Protein AF-A0A442Q8K0-F1 (afdb_monomer_lite)

Structure (mmCIF, N/CA/C/O backbone):
data_AF-A0A442Q8K0-F1
#
_entry.id   AF-A0A442Q8K0-F1
#
loop_
_atom_site.group_PDB
_atom_site.id
_atom_site.type_symbol
_atom_site.label_atom_id
_atom_site.label_alt_id
_atom_site.label_comp_id
_atom_site.label_asym_id
_atom_site.label_entity_id
_atom_site.label_seq_id
_atom_site.pdbx_PDB_ins_code
_atom_site.Cartn_x
_atom_site.Cartn_y
_atom_site.Cartn_z
_atom_site.occupancy
_atom_site.B_iso_or_equiv
_atom_site.auth_seq_id
_atom_site.auth_comp_id
_atom_site.auth_asym_id
_atom_site.auth_atom_id
_atom_site.pdbx_PDB_model_num
ATOM 1 N N . MET A 1 1 ? 2.954 -36.902 -46.627 1.00 41.47 1 MET A N 1
ATOM 2 C CA . MET A 1 1 ? 3.801 -36.120 -45.704 1.00 41.47 1 MET A CA 1
ATOM 3 C C . MET A 1 1 ? 2.918 -35.091 -44.998 1.00 41.47 1 MET A C 1
ATOM 5 O O . MET A 1 1 ? 2.461 -34.190 -45.689 1.00 41.47 1 MET A O 1
ATOM 9 N N . PRO A 1 2 ? 2.615 -35.205 -43.695 1.00 51.12 2 PRO A N 1
ATOM 10 C CA . PRO A 1 2 ? 2.202 -34.049 -42.900 1.00 51.12 2 PRO A CA 1
ATOM 11 C C . PRO A 1 2 ? 3.250 -33.780 -41.809 1.00 51.12 2 PRO A C 1
ATOM 13 O O . PRO A 1 2 ? 3.608 -34.688 -41.066 1.00 51.12 2 PRO A O 1
ATOM 16 N N . ALA A 1 3 ? 3.769 -32.556 -41.735 1.00 46.59 3 ALA A N 1
ATOM 17 C CA . ALA A 1 3 ? 4.676 -32.138 -40.670 1.00 46.59 3 ALA A CA 1
ATOM 18 C C . ALA A 1 3 ? 4.057 -30.954 -39.918 1.00 46.59 3 ALA A C 1
ATOM 20 O O . ALA A 1 3 ? 4.017 -29.833 -40.417 1.00 46.59 3 ALA A O 1
ATOM 21 N N . ASP A 1 4 ? 3.513 -31.293 -38.751 1.00 45.47 4 ASP A N 1
ATOM 22 C CA . ASP A 1 4 ? 3.428 -30.535 -37.504 1.00 45.47 4 ASP A CA 1
ATOM 23 C C . ASP A 1 4 ? 3.358 -29.000 -37.536 1.00 45.47 4 ASP A C 1
ATOM 25 O O . ASP A 1 4 ? 4.356 -28.279 -37.586 1.00 45.47 4 ASP A O 1
ATOM 29 N N . ALA A 1 5 ? 2.145 -28.507 -37.281 1.00 53.06 5 ALA A N 1
ATOM 30 C CA . ALA A 1 5 ? 1.916 -27.213 -36.662 1.00 53.06 5 ALA A CA 1
ATOM 31 C C . ALA A 1 5 ? 2.320 -27.272 -35.174 1.00 53.06 5 ALA A C 1
ATOM 33 O O . ALA A 1 5 ? 1.552 -27.703 -34.314 1.00 53.06 5 ALA A O 1
ATOM 34 N N . LYS A 1 6 ? 3.529 -26.805 -34.845 1.00 48.69 6 LYS A N 1
ATOM 35 C CA . LYS A 1 6 ? 3.936 -26.552 -33.455 1.00 48.69 6 LYS A CA 1
ATOM 36 C C . LYS A 1 6 ? 3.167 -25.346 -32.911 1.00 48.69 6 LYS A C 1
ATOM 38 O O . LYS A 1 6 ? 3.539 -24.195 -33.141 1.00 48.69 6 LYS A O 1
ATOM 43 N N . ALA A 1 7 ? 2.111 -25.623 -32.150 1.00 48.19 7 ALA A N 1
ATOM 44 C CA . ALA A 1 7 ? 1.493 -24.664 -31.246 1.00 48.19 7 ALA A CA 1
ATOM 45 C C . ALA A 1 7 ? 2.575 -24.099 -30.311 1.00 48.19 7 ALA A C 1
ATOM 47 O O . ALA A 1 7 ? 3.150 -24.815 -29.487 1.00 48.19 7 ALA A O 1
ATOM 48 N N . ARG A 1 8 ? 2.900 -22.813 -30.471 1.00 45.25 8 ARG A N 1
ATOM 49 C CA . ARG A 1 8 ? 3.719 -22.082 -29.502 1.00 45.25 8 ARG A CA 1
ATOM 50 C C . ARG A 1 8 ? 2.862 -21.890 -28.259 1.00 45.25 8 ARG A C 1
ATOM 52 O O . ARG A 1 8 ? 2.049 -20.974 -28.201 1.00 45.25 8 ARG A O 1
ATOM 59 N N . THR A 1 9 ? 3.035 -22.767 -27.278 1.00 51.19 9 THR A N 1
ATOM 60 C CA . THR A 1 9 ? 2.568 -22.527 -25.915 1.00 51.19 9 THR A CA 1
ATOM 61 C C . THR A 1 9 ? 3.228 -21.242 -25.424 1.00 51.19 9 THR A C 1
ATOM 63 O O . THR A 1 9 ? 4.434 -21.209 -25.177 1.00 51.19 9 THR A O 1
ATOM 66 N N . VAL A 1 10 ? 2.444 -20.167 -25.333 1.00 52.19 10 VAL A N 1
ATOM 67 C CA . VAL A 1 10 ? 2.799 -18.979 -24.557 1.00 52.19 10 VAL A CA 1
ATOM 68 C C . VAL A 1 10 ? 2.927 -19.444 -23.113 1.00 52.19 10 VAL A C 1
ATOM 70 O O . VAL A 1 10 ? 1.941 -19.779 -22.462 1.00 52.19 10 VAL A O 1
ATOM 73 N N . VAL A 1 11 ? 4.165 -19.535 -22.640 1.00 54.88 11 VAL A N 1
ATOM 74 C CA . VAL A 1 11 ? 4.445 -19.687 -21.216 1.00 54.88 11 VAL A CA 1
ATOM 75 C C . VAL A 1 11 ? 4.074 -18.346 -20.575 1.00 54.88 11 VAL A C 1
ATOM 77 O O . VAL A 1 11 ? 4.614 -17.322 -21.005 1.00 54.88 11 VAL A O 1
ATOM 80 N N . PRO A 1 12 ? 3.143 -18.294 -19.607 1.00 52.16 12 PRO A N 1
ATOM 81 C CA . PRO A 1 12 ? 2.899 -17.065 -18.868 1.00 52.16 12 PRO A CA 1
ATOM 82 C C . PRO A 1 12 ? 4.194 -16.692 -18.140 1.00 52.16 12 PRO A C 1
ATOM 84 O O . PRO A 1 12 ? 4.780 -17.513 -17.436 1.00 52.16 12 PRO A O 1
ATOM 87 N N . GLY A 1 13 ? 4.682 -15.473 -18.374 1.00 50.78 13 GLY A N 1
ATOM 88 C CA . GLY A 1 13 ? 5.908 -14.985 -17.748 1.00 50.78 13 GLY A CA 1
ATOM 89 C C . GLY A 1 13 ? 5.827 -15.037 -16.213 1.00 50.78 13 GLY A C 1
ATOM 90 O O . GLY A 1 13 ? 4.727 -14.984 -15.656 1.00 50.78 13 GLY A O 1
ATOM 91 N N . PRO A 1 14 ? 6.975 -15.093 -15.513 1.00 56.47 14 PRO A N 1
ATOM 92 C CA . PRO A 1 14 ? 7.062 -15.259 -14.052 1.00 56.47 14 PRO A CA 1
ATOM 93 C C . PRO A 1 14 ? 6.332 -14.171 -13.239 1.00 56.47 14 PRO A C 1
ATOM 95 O O . PRO A 1 14 ? 6.081 -14.334 -12.050 1.00 56.47 14 PRO A O 1
ATOM 98 N N . TYR A 1 15 ? 5.933 -13.080 -13.888 1.00 51.12 15 TYR A N 1
ATOM 99 C CA . TYR A 1 15 ? 5.182 -11.959 -13.320 1.00 51.12 15 TYR A CA 1
ATOM 100 C C . TYR A 1 15 ? 3.701 -12.285 -13.052 1.00 51.12 15 TYR A C 1
ATOM 102 O O . TYR A 1 15 ? 3.062 -11.606 -12.251 1.00 51.12 15 TYR A O 1
ATOM 110 N N . ALA A 1 16 ? 3.143 -13.315 -13.705 1.00 50.53 16 ALA A N 1
ATOM 111 C CA . ALA A 1 16 ? 1.730 -13.673 -13.556 1.00 50.53 16 ALA A CA 1
ATOM 112 C C . ALA A 1 16 ? 1.397 -14.192 -12.144 1.00 50.53 16 ALA A C 1
ATOM 114 O O . ALA A 1 16 ? 0.311 -13.922 -11.637 1.00 50.53 16 ALA A O 1
ATOM 115 N N . GLY A 1 17 ? 2.339 -14.878 -11.484 1.00 51.81 17 GLY A N 1
ATOM 116 C CA . GLY A 1 17 ? 2.167 -15.349 -10.103 1.00 51.81 17 GLY A CA 1
ATOM 117 C C . GLY A 1 17 ? 2.223 -14.220 -9.067 1.00 51.81 17 GLY A C 1
ATOM 118 O O . GLY A 1 17 ? 1.422 -14.203 -8.139 1.00 51.81 17 GLY A O 1
ATOM 119 N N . VAL A 1 18 ? 3.108 -13.237 -9.266 1.00 53.19 18 VAL A N 1
ATOM 120 C CA . VAL A 1 18 ? 3.276 -12.085 -8.358 1.00 53.19 18 VAL A CA 1
ATOM 121 C C . VAL A 1 18 ? 2.074 -11.139 -8.430 1.00 53.19 18 VAL A C 1
ATOM 123 O O . VAL A 1 18 ? 1.565 -10.688 -7.406 1.00 53.19 18 VAL A O 1
ATOM 126 N N . ALA A 1 19 ? 1.561 -10.882 -9.638 1.00 54.06 19 ALA A N 1
ATOM 127 C CA . ALA A 1 19 ? 0.392 -10.024 -9.824 1.00 54.06 19 ALA A CA 1
ATOM 128 C C . ALA A 1 19 ? -0.877 -10.598 -9.161 1.00 54.06 19 ALA A C 1
ATOM 130 O O . ALA A 1 19 ? -1.680 -9.846 -8.606 1.00 54.06 19 ALA A O 1
ATOM 131 N N . MET A 1 20 ? -1.058 -11.923 -9.191 1.00 54.97 20 MET A N 1
ATOM 132 C CA . MET A 1 20 ? -2.239 -12.582 -8.623 1.00 54.97 20 MET A CA 1
ATOM 133 C C . MET A 1 20 ? -2.206 -12.625 -7.083 1.00 54.97 20 MET A C 1
ATOM 135 O O . MET A 1 20 ? -3.247 -12.446 -6.452 1.00 54.97 20 MET A O 1
ATOM 139 N N . ASP A 1 21 ? -1.020 -12.771 -6.478 1.00 61.84 21 ASP A N 1
ATOM 140 C CA . ASP A 1 21 ? -0.818 -12.707 -5.020 1.00 61.84 21 ASP A CA 1
ATOM 141 C C . ASP A 1 21 ? -1.005 -11.283 -4.457 1.00 61.84 21 ASP A C 1
ATOM 143 O O . ASP A 1 21 ? -1.679 -11.084 -3.441 1.00 61.84 21 ASP A O 1
ATOM 147 N N . MET A 1 22 ? -0.535 -10.259 -5.178 1.00 60.75 22 MET A N 1
ATOM 148 C CA . MET A 1 22 ? -0.802 -8.859 -4.824 1.00 60.75 22 MET A CA 1
ATOM 149 C C . MET A 1 22 ? -2.285 -8.507 -4.874 1.00 60.75 22 MET A C 1
ATOM 151 O O . MET A 1 22 ? -2.802 -7.908 -3.932 1.00 60.75 22 MET A O 1
ATOM 155 N N . MET A 1 23 ? -2.991 -8.903 -5.939 1.00 57.97 23 MET A N 1
ATOM 156 C CA . MET A 1 23 ? -4.432 -8.660 -6.069 1.00 57.97 23 MET A CA 1
ATOM 157 C C . MET A 1 23 ? -5.226 -9.334 -4.933 1.00 57.97 23 MET A C 1
ATOM 159 O O . MET A 1 23 ? -6.201 -8.771 -4.439 1.00 57.97 23 MET A O 1
ATOM 163 N N . ASN A 1 24 ? -4.775 -10.507 -4.472 1.00 62.81 24 ASN A N 1
ATOM 164 C CA . ASN A 1 24 ? -5.352 -11.221 -3.331 1.00 62.81 24 ASN A CA 1
ATOM 165 C C . ASN A 1 24 ? -5.028 -10.552 -1.978 1.00 62.81 24 ASN A C 1
ATOM 167 O O . ASN A 1 24 ? -5.846 -10.573 -1.060 1.00 62.81 24 ASN A O 1
ATOM 171 N N . SER A 1 25 ? -3.869 -9.899 -1.865 1.00 61.31 25 SER A N 1
ATOM 172 C CA . SER A 1 25 ? -3.451 -9.164 -0.663 1.00 61.31 25 SER A CA 1
ATOM 173 C C . SER A 1 25 ? -4.324 -7.929 -0.398 1.00 61.31 25 SER A C 1
ATOM 175 O O . SER A 1 25 ? -4.681 -7.662 0.750 1.00 61.31 25 SER A O 1
ATOM 177 N N . PHE A 1 26 ? -4.780 -7.234 -1.449 1.00 60.62 26 PHE A N 1
ATOM 178 C CA . PHE A 1 26 ? -5.788 -6.168 -1.319 1.00 60.62 26 PHE A CA 1
ATOM 179 C C . PHE A 1 26 ? -7.154 -6.685 -0.833 1.00 60.62 26 PHE A C 1
ATOM 181 O O . PHE A 1 26 ? -7.901 -5.940 -0.202 1.00 60.62 26 PHE A O 1
ATOM 188 N N . GLY A 1 27 ? -7.473 -7.964 -1.063 1.00 57.94 27 GLY A N 1
ATOM 189 C CA . GLY A 1 27 ? -8.682 -8.620 -0.548 1.00 57.94 27 GLY A CA 1
ATOM 190 C C . GLY A 1 27 ? -8.656 -8.906 0.960 1.00 57.94 27 GLY A C 1
ATOM 191 O O . GLY A 1 27 ? -9.644 -9.393 1.505 1.00 57.94 27 GLY A O 1
ATOM 192 N N . LYS A 1 28 ? -7.540 -8.609 1.640 1.00 62.72 28 LYS A N 1
ATOM 193 C CA . LYS A 1 28 ? -7.283 -8.932 3.050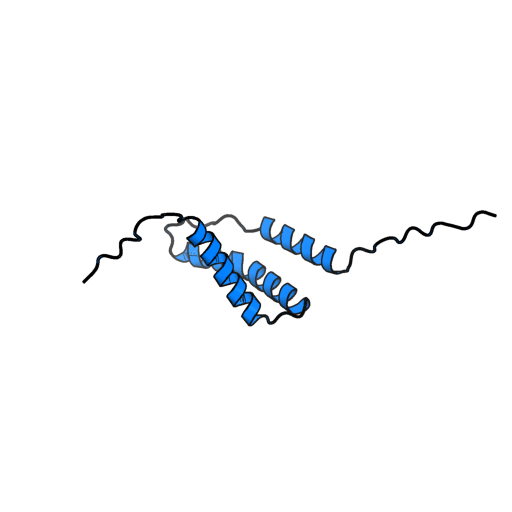 1.00 62.72 28 LYS A CA 1
ATOM 194 C C . LYS A 1 28 ? -7.042 -7.704 3.933 1.00 62.72 28 LYS A C 1
ATOM 196 O O . LYS A 1 28 ? -6.510 -7.845 5.032 1.00 62.72 28 LYS A O 1
ATOM 201 N N . ILE A 1 29 ? -7.420 -6.506 3.478 1.00 66.75 29 ILE A N 1
ATOM 202 C CA . ILE A 1 29 ? -7.398 -5.316 4.339 1.00 66.75 29 ILE A CA 1
ATOM 203 C C . ILE A 1 29 ? -8.402 -5.555 5.470 1.00 66.75 29 ILE A C 1
ATOM 205 O O . ILE A 1 29 ? -9.603 -5.679 5.225 1.00 66.75 29 ILE A O 1
ATOM 209 N N . ALA A 1 30 ? -7.897 -5.675 6.699 1.00 68.00 30 ALA A N 1
ATOM 210 C CA . ALA A 1 30 ? -8.732 -5.893 7.871 1.00 68.00 30 ALA A CA 1
ATOM 211 C C . ALA A 1 30 ? -9.746 -4.750 8.014 1.00 68.00 30 ALA A C 1
ATOM 213 O O . ALA A 1 30 ? -9.419 -3.580 7.796 1.00 68.00 30 ALA A O 1
ATOM 214 N N . ALA A 1 31 ? -10.986 -5.097 8.366 1.00 71.56 31 ALA A N 1
ATOM 215 C CA . ALA A 1 31 ? -11.996 -4.096 8.671 1.00 71.56 31 ALA A CA 1
ATOM 216 C C . ALA A 1 31 ? -11.507 -3.225 9.841 1.00 71.56 31 ALA A C 1
ATOM 218 O O . ALA A 1 31 ? -10.885 -3.755 10.764 1.00 71.56 31 ALA A O 1
ATOM 219 N N . PRO A 1 32 ? -11.773 -1.908 9.819 1.00 75.06 32 PRO A N 1
ATOM 220 C CA . PRO A 1 32 ? -11.330 -1.026 10.884 1.00 75.06 32 PRO A CA 1
ATOM 221 C C . PRO A 1 32 ? -11.938 -1.467 12.215 1.00 75.06 32 PRO A C 1
ATOM 223 O O . PRO A 1 32 ? -13.158 -1.548 12.358 1.00 75.06 32 PRO A O 1
ATOM 226 N N . THR A 1 33 ? -11.073 -1.739 13.186 1.00 77.62 33 THR A N 1
ATOM 227 C CA . THR A 1 33 ? -11.458 -2.098 14.555 1.00 77.62 33 THR A CA 1
ATOM 228 C C . THR A 1 33 ? -11.894 -0.874 15.357 1.00 77.62 33 THR A C 1
ATOM 230 O O . THR A 1 33 ? -12.696 -0.987 16.283 1.00 77.62 33 THR A O 1
ATOM 233 N N . LEU A 1 34 ? -11.379 0.303 14.990 1.00 77.50 34 LEU A N 1
ATOM 234 C CA . LEU A 1 34 ? -11.650 1.567 15.664 1.00 77.50 34 LEU A CA 1
ATOM 235 C C . LEU A 1 34 ? -12.731 2.391 14.958 1.00 77.50 34 LEU A C 1
ATOM 237 O O . LEU A 1 34 ? -12.822 2.388 13.725 1.00 77.50 34 LEU A O 1
ATOM 241 N N . PRO A 1 35 ? -13.533 3.154 15.721 1.00 76.62 35 PRO A N 1
ATOM 242 C CA . PRO A 1 35 ? -14.478 4.086 15.139 1.00 76.62 35 PRO A CA 1
ATOM 243 C C . PRO A 1 35 ? -13.737 5.219 14.425 1.00 76.62 35 PRO A C 1
ATOM 245 O O . PRO A 1 35 ? -12.671 5.661 14.840 1.00 76.62 35 PRO A O 1
ATOM 248 N N . ARG A 1 36 ? -14.346 5.746 13.363 1.00 76.81 36 ARG A N 1
ATOM 249 C CA . ARG A 1 36 ? -13.764 6.801 12.513 1.00 76.81 36 ARG A CA 1
ATOM 250 C C . ARG A 1 36 ? -13.498 8.125 13.246 1.00 76.81 36 ARG A C 1
ATOM 252 O O . ARG A 1 36 ? -12.797 8.983 12.725 1.00 76.81 36 ARG A O 1
ATOM 259 N N . THR A 1 37 ? -14.104 8.304 14.418 1.00 79.38 37 THR A N 1
ATOM 260 C CA . THR A 1 37 ? -13.907 9.450 15.315 1.00 79.38 37 THR A CA 1
ATOM 261 C C . THR A 1 37 ? -12.680 9.299 16.210 1.00 79.38 37 THR A C 1
ATOM 263 O O . THR A 1 37 ? -12.311 10.258 16.882 1.00 79.38 37 THR A O 1
ATOM 266 N N . ASP A 1 38 ? -12.078 8.108 16.262 1.00 80.75 38 ASP A N 1
ATOM 267 C CA . ASP A 1 38 ? -10.892 7.852 17.067 1.00 80.75 38 ASP A CA 1
ATOM 268 C C . ASP A 1 38 ? -9.642 8.373 16.364 1.00 80.75 38 ASP A C 1
ATOM 270 O O . ASP A 1 38 ? -9.438 8.158 15.169 1.00 80.75 38 ASP A O 1
ATOM 274 N N . PHE A 1 39 ? -8.766 9.027 17.118 1.00 75.75 39 PHE A N 1
ATOM 275 C CA . PHE A 1 39 ? -7.505 9.530 16.583 1.00 75.75 39 PHE A CA 1
ATOM 276 C C . PHE A 1 39 ? -6.577 8.394 16.113 1.00 75.75 39 PHE A C 1
ATOM 278 O O . PHE A 1 39 ? -5.812 8.563 15.166 1.00 75.75 39 PHE A O 1
ATOM 285 N N . ASN A 1 40 ? -6.682 7.204 16.710 1.00 81.00 40 ASN A N 1
ATOM 286 C CA . ASN A 1 40 ? -5.898 6.038 16.311 1.00 81.00 40 ASN A CA 1
ATOM 287 C C . ASN A 1 40 ? -6.455 5.342 15.062 1.00 81.00 40 ASN A C 1
ATOM 289 O O . ASN A 1 40 ? -5.774 4.476 14.515 1.00 81.00 40 ASN A O 1
ATOM 293 N N . TYR A 1 41 ? -7.635 5.730 14.560 1.00 81.12 41 TYR A N 1
ATOM 294 C CA . TYR A 1 41 ? -8.180 5.210 13.299 1.00 81.12 41 TYR A CA 1
ATOM 295 C C . TYR A 1 41 ? -7.209 5.434 12.132 1.00 81.12 41 TYR A C 1
ATOM 297 O O . TYR A 1 41 ? -7.016 4.556 11.291 1.00 81.12 41 TYR A O 1
ATOM 305 N N . GLU A 1 42 ? -6.557 6.600 12.092 1.00 81.25 42 GLU A N 1
ATOM 306 C CA . GLU A 1 42 ? -5.552 6.898 11.072 1.00 81.25 42 GLU A CA 1
ATOM 307 C C . GLU A 1 42 ? -4.326 5.980 11.209 1.00 81.25 42 GLU A C 1
ATOM 309 O O . GLU A 1 42 ? -3.803 5.486 10.210 1.00 81.25 42 GLU A O 1
ATOM 314 N N . THR A 1 43 ? -3.891 5.709 12.439 1.00 84.31 43 THR A N 1
ATOM 315 C CA . THR A 1 43 ? -2.754 4.828 12.739 1.00 84.31 43 THR A CA 1
ATOM 316 C C . THR A 1 43 ? -3.048 3.366 12.392 1.00 84.31 43 THR A C 1
ATOM 318 O O . THR A 1 43 ? -2.207 2.708 11.778 1.00 84.31 43 THR A O 1
ATOM 321 N N . GLU A 1 44 ? -4.244 2.869 12.712 1.00 82.56 44 GLU A N 1
ATOM 322 C CA . GLU A 1 44 ? -4.728 1.541 12.303 1.00 82.56 44 GLU A CA 1
ATOM 323 C C . GLU A 1 44 ? -4.747 1.422 10.777 1.00 82.56 44 GLU A C 1
ATOM 325 O O . GLU A 1 44 ? -4.201 0.476 10.210 1.00 82.56 44 GLU A O 1
ATOM 330 N N . CYS A 1 45 ? -5.302 2.429 10.095 1.00 82.94 45 CYS A N 1
ATOM 331 C CA . CYS A 1 45 ? -5.353 2.472 8.636 1.00 82.94 45 CYS A CA 1
ATOM 332 C C . CYS A 1 45 ? -3.945 2.438 8.019 1.00 82.94 45 CYS A C 1
ATOM 334 O O . CYS A 1 45 ? -3.683 1.650 7.110 1.00 82.94 45 CYS A O 1
ATOM 336 N N . LYS A 1 46 ? -3.007 3.236 8.550 1.00 85.44 46 LYS A N 1
ATOM 337 C CA . LYS A 1 46 ? -1.601 3.224 8.117 1.00 85.44 46 LYS A CA 1
ATOM 338 C C . LYS A 1 46 ? -0.955 1.860 8.330 1.00 85.44 46 LYS A C 1
ATOM 340 O O . LYS A 1 46 ? -0.275 1.380 7.432 1.00 85.44 46 LYS A O 1
ATOM 345 N N . THR A 1 47 ? -1.182 1.230 9.480 1.00 86.69 47 THR A N 1
ATOM 346 C CA . THR A 1 47 ? -0.605 -0.082 9.815 1.00 86.69 47 THR A CA 1
ATOM 347 C C . THR A 1 47 ? -1.126 -1.178 8.891 1.00 86.69 47 THR A C 1
ATOM 349 O O . THR A 1 47 ? -0.344 -1.988 8.400 1.00 86.69 47 THR A O 1
ATOM 352 N N . ALA A 1 48 ? -2.427 -1.171 8.593 1.00 85.25 48 ALA A N 1
ATOM 353 C CA . ALA A 1 48 ? -3.033 -2.118 7.663 1.00 85.25 48 ALA A CA 1
ATOM 354 C C . ALA A 1 48 ? -2.562 -1.904 6.212 1.00 85.25 48 ALA A C 1
ATOM 356 O O . ALA A 1 48 ? -2.389 -2.867 5.467 1.00 85.25 48 ALA A O 1
ATOM 357 N N . LEU A 1 49 ? -2.339 -0.648 5.806 1.00 84.38 49 LEU A N 1
ATOM 358 C CA . LEU A 1 49 ? -1.970 -0.292 4.434 1.00 84.38 49 LEU A CA 1
ATOM 359 C C . LEU A 1 49 ? -0.458 -0.374 4.161 1.00 84.38 49 LEU A C 1
ATOM 361 O O . LEU A 1 49 ? -0.060 -0.625 3.023 1.00 84.38 49 LEU A O 1
ATOM 365 N N . ALA A 1 50 ? 0.386 -0.196 5.181 1.00 86.81 50 ALA A N 1
ATOM 366 C CA . ALA A 1 50 ? 1.844 -0.214 5.068 1.00 86.81 50 ALA A CA 1
ATOM 367 C C . ALA A 1 50 ? 2.410 -1.445 4.329 1.00 86.81 50 ALA A C 1
ATOM 369 O O . ALA A 1 50 ? 3.139 -1.237 3.358 1.00 86.81 50 ALA A O 1
ATOM 370 N N . PRO A 1 51 ? 2.074 -2.703 4.691 1.00 84.12 51 PRO A N 1
ATOM 371 C CA . PRO A 1 51 ? 2.634 -3.871 4.005 1.00 84.12 51 PRO A CA 1
ATOM 372 C C . PRO A 1 51 ? 2.182 -3.981 2.541 1.00 84.12 51 PRO A C 1
ATOM 374 O O . PRO A 1 51 ? 2.929 -4.475 1.702 1.00 84.12 51 PRO A O 1
ATOM 377 N N . LEU A 1 52 ? 0.984 -3.488 2.210 1.00 85.62 52 LEU A N 1
ATOM 378 C CA . LEU A 1 52 ? 0.467 -3.502 0.839 1.00 85.62 52 LEU A CA 1
ATOM 379 C C . LEU A 1 52 ? 1.185 -2.484 -0.046 1.00 85.62 52 LEU A C 1
ATOM 381 O O . LEU A 1 52 ? 1.527 -2.783 -1.189 1.00 85.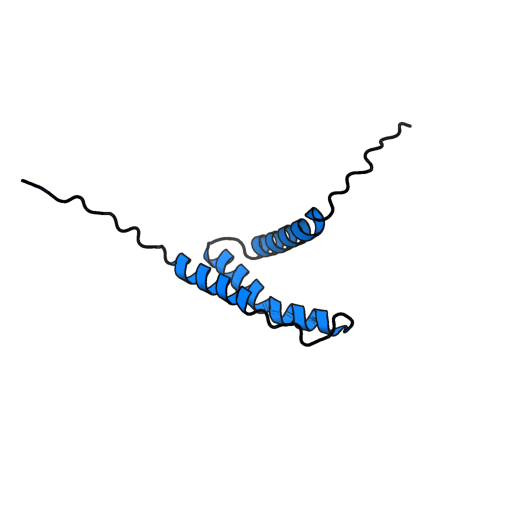62 52 LEU A O 1
ATOM 385 N N . VAL A 1 53 ? 1.415 -1.280 0.485 1.00 88.25 53 VAL A N 1
ATOM 386 C CA . VAL A 1 53 ? 2.151 -0.229 -0.225 1.00 88.25 53 VAL A CA 1
ATOM 387 C C . VAL A 1 53 ? 3.610 -0.629 -0.400 1.00 88.25 53 VAL A C 1
ATOM 389 O O . VAL A 1 53 ? 4.144 -0.445 -1.490 1.00 88.25 53 VAL A O 1
ATOM 392 N N . ASP A 1 54 ? 4.244 -1.206 0.624 1.00 88.62 54 ASP A N 1
ATOM 393 C CA . ASP A 1 54 ? 5.639 -1.639 0.519 1.00 88.62 54 ASP A CA 1
ATOM 394 C C . ASP A 1 54 ? 5.808 -2.766 -0.503 1.00 88.62 54 ASP A C 1
ATOM 396 O O . ASP A 1 54 ? 6.653 -2.657 -1.389 1.00 88.62 54 ASP A O 1
ATOM 400 N N . GLY A 1 55 ? 4.920 -3.769 -0.469 1.00 86.81 55 GLY A N 1
ATOM 401 C CA . GLY A 1 55 ? 4.886 -4.821 -1.479 1.00 86.81 55 GLY A CA 1
ATOM 402 C C . GLY A 1 55 ? 4.741 -4.244 -2.884 1.00 86.81 55 GLY A C 1
ATOM 403 O O . GLY A 1 55 ? 5.538 -4.560 -3.762 1.00 86.81 55 GLY A O 1
ATOM 404 N N . LEU A 1 56 ? 3.767 -3.352 -3.105 1.00 86.88 56 LEU A N 1
ATOM 405 C CA . LEU A 1 56 ? 3.556 -2.721 -4.411 1.00 86.88 56 LEU A CA 1
ATOM 406 C C . LEU A 1 56 ? 4.804 -1.976 -4.903 1.00 86.88 56 LEU A C 1
ATOM 408 O O . LEU A 1 56 ? 5.164 -2.099 -6.072 1.00 86.88 56 LEU A O 1
ATOM 412 N N . LEU A 1 57 ? 5.472 -1.220 -4.031 1.00 89.56 57 LEU A N 1
ATOM 413 C CA . LEU A 1 57 ? 6.705 -0.518 -4.384 1.00 89.56 57 LEU A CA 1
ATOM 414 C C . LEU A 1 57 ? 7.842 -1.486 -4.727 1.00 89.56 57 LEU A C 1
ATOM 416 O O . LEU A 1 57 ? 8.565 -1.228 -5.687 1.00 89.56 57 LEU A O 1
ATOM 420 N N . ASP A 1 58 ? 7.961 -2.598 -4.003 1.00 87.62 58 ASP A N 1
ATOM 421 C CA . ASP A 1 58 ? 8.946 -3.651 -4.263 1.00 87.62 58 ASP A CA 1
ATOM 422 C C . ASP A 1 58 ? 8.722 -4.349 -5.616 1.00 87.62 58 ASP A C 1
ATOM 424 O O . ASP A 1 58 ? 9.670 -4.556 -6.374 1.00 87.62 58 ASP A O 1
ATOM 428 N N . ALA A 1 59 ? 7.472 -4.625 -6.006 1.00 85.00 59 ALA A N 1
ATOM 429 C CA . ALA A 1 59 ? 7.195 -5.192 -7.330 1.00 85.00 59 ALA A CA 1
ATOM 430 C C . ALA A 1 59 ? 7.481 -4.203 -8.465 1.00 85.00 59 ALA A C 1
ATOM 432 O O . ALA A 1 59 ? 7.947 -4.596 -9.536 1.00 85.00 59 ALA A O 1
ATOM 433 N N . VAL A 1 60 ? 7.206 -2.916 -8.242 1.00 88.94 60 VAL A N 1
ATOM 434 C CA . VAL A 1 60 ? 7.508 -1.862 -9.216 1.00 88.94 60 VAL A CA 1
ATOM 435 C C . VAL A 1 60 ? 9.028 -1.707 -9.364 1.00 88.94 60 VAL A C 1
ATOM 437 O O . VAL A 1 60 ? 9.526 -1.629 -10.487 1.00 88.94 60 VAL A O 1
ATOM 440 N N . GLU A 1 61 ? 9.772 -1.772 -8.258 1.00 89.56 61 GLU A N 1
ATOM 441 C CA . GLU A 1 61 ? 11.238 -1.808 -8.246 1.00 89.56 61 GLU A CA 1
ATOM 442 C C . GLU A 1 61 ? 11.797 -3.062 -8.938 1.00 89.56 61 GLU A C 1
ATOM 444 O O . GLU A 1 61 ? 12.670 -2.953 -9.798 1.00 89.56 61 GLU A O 1
ATOM 449 N N . SER A 1 62 ? 11.225 -4.239 -8.673 1.00 85.31 62 SER A N 1
ATOM 450 C CA . SER A 1 62 ? 11.582 -5.508 -9.326 1.00 85.31 62 SER A CA 1
ATOM 451 C C . SER A 1 62 ? 11.311 -5.508 -10.835 1.00 85.31 62 SER A C 1
ATOM 453 O O . SER A 1 62 ? 11.990 -6.197 -11.596 1.00 85.31 62 SER A O 1
ATOM 455 N N . ALA A 1 63 ? 10.344 -4.712 -11.297 1.00 89.25 63 ALA A N 1
ATOM 456 C CA . ALA A 1 63 ? 10.099 -4.470 -12.717 1.00 89.25 63 ALA A CA 1
ATOM 457 C C . ALA A 1 63 ? 11.089 -3.464 -13.347 1.00 89.25 63 ALA A C 1
ATOM 459 O O . ALA A 1 63 ? 11.016 -3.211 -14.550 1.00 89.25 63 ALA A O 1
ATOM 460 N N . GLY A 1 64 ? 12.016 -2.906 -12.560 1.00 90.19 64 GLY A N 1
ATOM 461 C CA . GLY A 1 64 ? 13.070 -1.991 -13.001 1.00 90.19 64 GLY A CA 1
ATOM 462 C C . GLY A 1 64 ? 12.732 -0.503 -12.872 1.00 90.19 64 GLY A C 1
ATOM 463 O O . GLY A 1 64 ? 13.460 0.332 -13.410 1.00 90.19 64 GLY A O 1
ATOM 464 N N . TRP A 1 65 ? 11.639 -0.143 -12.195 1.00 91.56 65 TRP A N 1
ATOM 465 C CA . TRP A 1 65 ? 11.265 1.256 -11.976 1.00 91.56 65 TRP A CA 1
ATOM 466 C C . TRP A 1 65 ? 11.915 1.833 -10.713 1.00 91.56 65 TRP A C 1
ATOM 468 O O . TRP A 1 65 ? 12.186 1.128 -9.748 1.00 91.56 65 TRP A O 1
ATOM 478 N N . ASP A 1 66 ? 12.117 3.152 -10.680 1.00 91.88 66 ASP A N 1
ATOM 479 C CA . ASP A 1 66 ? 12.616 3.829 -9.479 1.00 91.88 66 ASP A CA 1
ATOM 480 C C . ASP A 1 66 ? 11.544 3.849 -8.374 1.00 91.88 66 ASP A C 1
ATOM 482 O O . ASP A 1 66 ? 10.460 4.418 -8.552 1.00 91.88 66 ASP A O 1
ATOM 486 N N . ARG A 1 67 ? 11.871 3.268 -7.213 1.00 89.69 67 ARG A N 1
ATOM 487 C CA . ARG A 1 67 ? 10.966 3.148 -6.058 1.00 89.69 67 ARG A CA 1
ATOM 488 C C . ARG A 1 67 ? 10.434 4.503 -5.576 1.00 89.69 67 ARG A C 1
ATOM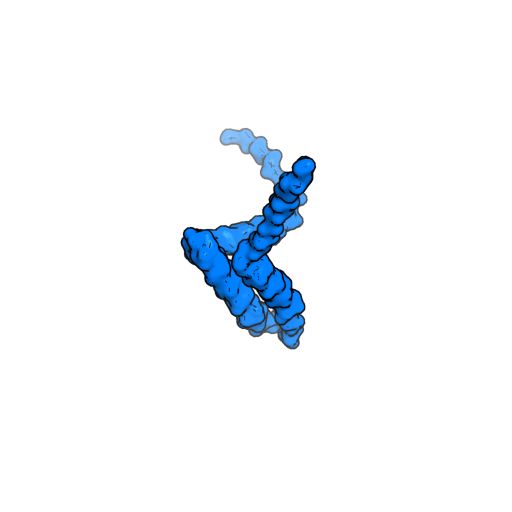 490 O O . ARG A 1 67 ? 9.261 4.609 -5.216 1.00 8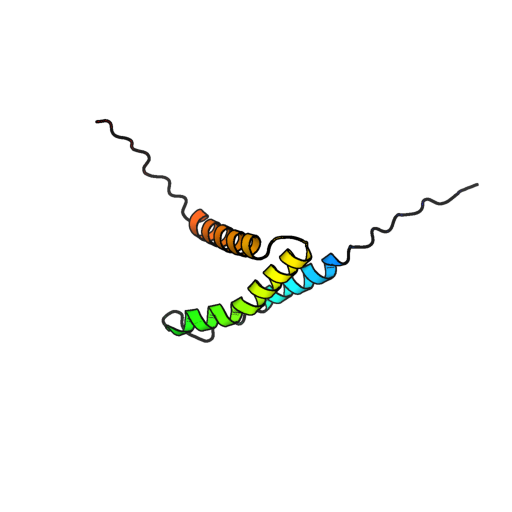9.69 67 ARG A O 1
ATOM 497 N N . ARG A 1 68 ? 11.248 5.572 -5.597 1.00 90.38 68 ARG A N 1
ATOM 498 C CA . ARG A 1 68 ? 10.791 6.914 -5.177 1.00 90.38 68 ARG A CA 1
ATOM 499 C C . ARG A 1 68 ? 9.805 7.490 -6.179 1.00 90.38 68 ARG A C 1
ATOM 501 O O . ARG A 1 68 ? 8.761 7.995 -5.776 1.00 90.38 68 ARG A O 1
ATOM 508 N N . LYS A 1 69 ? 10.097 7.401 -7.479 1.00 91.62 69 LYS A N 1
ATOM 509 C CA . LYS A 1 69 ? 9.170 7.842 -8.531 1.00 91.62 69 LYS A CA 1
ATOM 510 C C . LYS A 1 69 ? 7.864 7.055 -8.492 1.00 91.62 69 LYS A C 1
ATOM 512 O O . LYS A 1 69 ? 6.803 7.654 -8.667 1.00 91.62 69 LYS A O 1
ATOM 517 N N . ALA A 1 70 ? 7.922 5.754 -8.211 1.00 91.19 70 ALA A N 1
ATOM 518 C CA . ALA A 1 70 ? 6.740 4.922 -8.017 1.00 91.19 70 ALA A CA 1
ATOM 519 C C . ALA A 1 70 ? 5.884 5.414 -6.839 1.00 91.19 70 ALA A C 1
ATOM 521 O O . ALA A 1 70 ? 4.681 5.612 -7.004 1.00 91.19 70 ALA A O 1
ATOM 522 N N . ALA A 1 71 ? 6.499 5.716 -5.691 1.00 90.94 71 ALA A N 1
ATOM 523 C CA . ALA A 1 71 ? 5.799 6.252 -4.5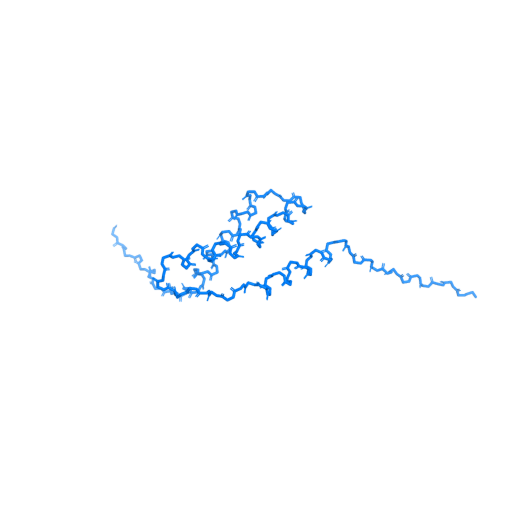23 1.00 90.94 71 ALA A CA 1
ATOM 524 C C . ALA A 1 71 ? 5.129 7.610 -4.802 1.00 90.94 71 ALA A C 1
ATOM 526 O O . ALA A 1 71 ? 3.951 7.795 -4.487 1.00 90.94 71 ALA A O 1
ATOM 527 N N . PHE A 1 72 ? 5.832 8.540 -5.459 1.00 89.62 72 PHE A N 1
ATOM 528 C CA . PHE A 1 72 ? 5.242 9.821 -5.871 1.00 89.62 72 PHE A CA 1
ATOM 529 C C . PHE A 1 72 ? 4.069 9.630 -6.834 1.00 89.62 72 PHE A C 1
ATOM 531 O O . PHE A 1 72 ? 3.031 10.275 -6.689 1.00 89.62 72 PHE A O 1
ATOM 538 N N . THR A 1 73 ? 4.212 8.714 -7.791 1.00 92.19 73 THR A N 1
ATOM 539 C CA . THR A 1 73 ? 3.151 8.396 -8.751 1.00 92.19 73 THR A CA 1
ATOM 540 C C . THR A 1 73 ? 1.934 7.808 -8.042 1.00 92.19 73 THR A C 1
ATOM 542 O O . THR A 1 73 ? 0.812 8.216 -8.325 1.00 92.19 73 THR A O 1
ATOM 545 N N . LEU A 1 74 ? 2.131 6.916 -7.068 1.00 89.81 74 LEU A N 1
ATOM 546 C CA . LEU A 1 74 ? 1.053 6.344 -6.259 1.00 89.81 74 LEU A CA 1
ATOM 547 C C . LEU A 1 74 ? 0.291 7.421 -5.479 1.00 89.81 74 LEU A C 1
ATOM 549 O O . LEU A 1 74 ? -0.942 7.442 -5.502 1.00 89.81 74 LEU A O 1
ATOM 553 N N . MET A 1 75 ? 1.006 8.345 -4.832 1.00 89.88 75 MET A N 1
ATOM 554 C CA . MET A 1 75 ? 0.392 9.474 -4.128 1.00 89.88 75 MET A CA 1
ATOM 555 C C . MET A 1 75 ? -0.411 10.357 -5.093 1.00 89.88 75 MET A C 1
ATOM 557 O O . MET A 1 75 ? -1.565 10.685 -4.817 1.00 89.88 75 MET A O 1
ATOM 561 N N . PHE A 1 76 ? 0.169 10.696 -6.247 1.00 89.69 76 PHE A N 1
ATOM 562 C CA . PHE A 1 76 ? -0.481 11.517 -7.266 1.00 89.69 76 PHE A CA 1
ATOM 563 C C . PHE A 1 76 ? -1.740 10.850 -7.833 1.00 89.69 76 PHE A C 1
ATOM 565 O O . PHE A 1 76 ? -2.784 11.489 -7.942 1.00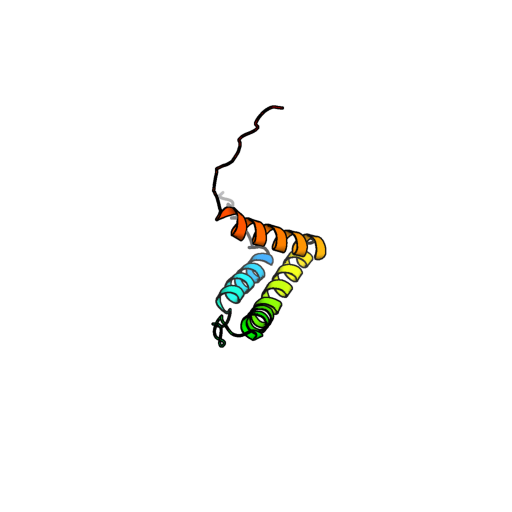 89.69 76 PHE A O 1
ATOM 572 N N . LEU A 1 77 ? -1.683 9.556 -8.155 1.00 89.31 77 LEU A N 1
ATOM 573 C CA . LEU A 1 77 ? -2.842 8.782 -8.603 1.00 89.31 77 LEU A CA 1
ATOM 574 C C . LEU A 1 77 ? -3.933 8.728 -7.527 1.00 89.31 77 LEU A C 1
ATOM 576 O O . LEU A 1 77 ? -5.109 8.893 -7.847 1.00 89.31 77 LEU A O 1
ATOM 580 N N . SER A 1 78 ? -3.557 8.562 -6.258 1.00 87.44 78 SER A N 1
ATOM 581 C CA . SER A 1 78 ? -4.505 8.553 -5.137 1.00 87.44 78 SER A CA 1
ATOM 582 C C . SER A 1 78 ? -5.217 9.901 -5.002 1.00 87.44 78 SER A C 1
ATOM 584 O O . SER A 1 78 ? -6.446 9.955 -4.976 1.00 87.44 78 SER A O 1
ATOM 586 N N . ALA A 1 79 ? -4.459 11.001 -5.010 1.00 87.81 79 ALA A N 1
ATOM 587 C CA . ALA A 1 79 ? -5.007 12.354 -4.958 1.00 87.81 79 ALA A CA 1
ATOM 588 C C . ALA A 1 79 ? -5.899 12.662 -6.170 1.00 87.81 79 ALA A C 1
ATOM 590 O O . ALA A 1 79 ? -6.986 13.209 -6.004 1.00 87.81 79 ALA A O 1
ATOM 591 N N . GLN A 1 80 ? -5.495 12.254 -7.377 1.00 88.62 80 GLN A N 1
ATOM 592 C CA . GLN A 1 80 ? -6.322 12.397 -8.575 1.00 88.62 80 GLN A CA 1
ATOM 593 C C . GLN A 1 80 ? -7.636 11.628 -8.466 1.00 88.62 80 GLN A C 1
ATOM 595 O O . GLN A 1 80 ? -8.659 12.147 -8.886 1.00 88.62 80 GLN A O 1
ATOM 600 N N . ARG A 1 81 ? -7.660 10.415 -7.903 1.00 85.12 81 ARG A N 1
ATOM 601 C CA . ARG A 1 81 ? -8.915 9.661 -7.728 1.00 85.12 81 ARG A CA 1
ATOM 602 C C . ARG A 1 81 ? -9.846 10.308 -6.701 1.00 85.12 81 ARG A C 1
ATOM 604 O O . ARG A 1 81 ? -11.055 10.293 -6.907 1.00 85.12 81 ARG A O 1
ATOM 611 N N . LEU A 1 82 ? -9.294 10.920 -5.651 1.00 81.94 82 LEU A N 1
ATOM 612 C CA . LEU A 1 82 ? -10.062 11.685 -4.661 1.00 81.94 82 LEU A CA 1
ATOM 613 C C . LEU A 1 82 ? -10.564 13.029 -5.223 1.00 81.94 82 LEU A C 1
ATOM 615 O O . LEU A 1 82 ? -11.689 13.433 -4.943 1.00 81.94 82 LEU A O 1
ATOM 619 N N . GLY A 1 83 ? -9.752 13.707 -6.039 1.00 69.50 83 GLY A N 1
ATOM 620 C CA . GLY A 1 83 ? -10.062 15.009 -6.640 1.00 69.50 83 GLY A CA 1
ATOM 621 C C . GLY A 1 83 ? -10.925 14.935 -7.903 1.00 69.50 83 GLY A C 1
ATOM 622 O O . GLY A 1 83 ? -11.779 15.791 -8.109 1.00 69.50 83 GLY A O 1
ATOM 623 N N . ALA A 1 84 ? -10.785 13.887 -8.718 1.00 58.25 84 ALA A N 1
ATOM 624 C CA . ALA A 1 84 ? -11.605 13.657 -9.913 1.00 58.25 84 ALA A CA 1
ATOM 625 C C . ALA A 1 84 ? -13.076 13.351 -9.575 1.00 58.25 84 ALA A C 1
ATOM 627 O O . ALA A 1 84 ? -13.935 13.432 -10.450 1.00 58.25 84 ALA A O 1
ATOM 628 N N . GLY A 1 85 ? -13.382 13.055 -8.306 1.00 50.94 85 GLY A N 1
ATOM 629 C CA . GLY A 1 85 ? -14.747 13.013 -7.777 1.00 50.94 85 GLY A CA 1
ATOM 630 C C . GLY A 1 85 ? -15.392 14.392 -7.581 1.00 50.94 85 GLY A C 1
ATOM 631 O O . GLY A 1 85 ? -16.581 14.461 -7.283 1.00 50.94 85 GLY A O 1
ATOM 632 N N . LYS A 1 86 ? -14.653 15.495 -7.769 1.00 48.97 86 LYS A N 1
ATOM 633 C CA . LYS A 1 86 ? -15.174 16.865 -7.686 1.00 48.97 86 LYS A CA 1
ATOM 634 C C . LYS A 1 86 ? -15.123 17.548 -9.049 1.00 48.97 86 LYS A C 1
ATOM 636 O O . LYS A 1 86 ? -14.443 18.545 -9.261 1.00 48.97 86 LYS A O 1
ATOM 641 N N . GLY A 1 87 ? -15.905 17.010 -9.977 1.00 49.03 87 GLY A N 1
ATOM 642 C CA . GLY A 1 87 ? -16.385 17.773 -11.121 1.00 49.03 87 GLY A CA 1
ATOM 643 C C . GLY A 1 87 ? -17.441 18.793 -10.686 1.00 49.03 87 GLY A C 1
ATOM 644 O O . GLY A 1 87 ? -18.628 18.546 -10.841 1.00 49.03 87 GLY A O 1
ATOM 645 N N . GLY A 1 88 ? -17.013 19.943 -10.175 1.00 44.97 88 GLY A N 1
ATOM 646 C CA . GLY A 1 88 ? -17.693 21.221 -10.417 1.00 44.97 88 GLY A CA 1
ATOM 647 C C . GLY A 1 88 ? -16.597 22.143 -10.938 1.00 44.97 88 GLY A C 1
ATOM 648 O O . GLY A 1 88 ? -15.642 22.384 -10.214 1.00 44.97 88 GLY A O 1
ATOM 649 N N . ARG A 1 89 ? -16.508 22.512 -12.219 1.00 53.09 89 ARG A N 1
ATOM 650 C CA . ARG A 1 89 ? -17.507 23.188 -13.059 1.00 53.09 89 ARG A CA 1
ATOM 651 C C . ARG A 1 89 ? -18.190 24.316 -12.286 1.00 53.09 89 ARG A C 1
ATOM 653 O O . ARG A 1 89 ? -19.096 24.057 -11.501 1.00 53.09 89 ARG A O 1
ATOM 660 N N . GLY A 1 90 ? -17.706 25.530 -12.532 1.00 54.09 90 GLY A N 1
ATOM 661 C CA . GLY A 1 90 ? -18.179 26.779 -11.944 1.00 54.09 90 GLY A CA 1
ATOM 662 C C . GLY A 1 90 ? -17.082 27.494 -11.162 1.00 54.09 90 GLY A C 1
ATOM 663 O O . GLY A 1 90 ? -17.060 27.399 -9.941 1.00 54.09 90 GLY A O 1
ATOM 664 N N . ASP A 1 91 ? -16.131 28.119 -11.855 1.00 50.22 91 ASP A N 1
ATOM 665 C CA . ASP A 1 91 ? -16.120 29.586 -11.980 1.00 50.22 91 ASP A CA 1
ATOM 666 C C . ASP A 1 91 ? -14.919 30.007 -12.844 1.00 50.22 91 ASP A C 1
ATOM 668 O O . ASP A 1 91 ? -13.894 30.510 -12.392 1.00 50.22 91 ASP A O 1
ATOM 672 N N . ASP A 1 92 ? -15.028 29.709 -14.133 1.00 51.25 92 ASP A N 1
ATOM 673 C CA . ASP A 1 92 ? -14.491 30.563 -15.176 1.00 51.25 92 ASP A CA 1
ATOM 674 C C . ASP A 1 92 ? -15.383 31.807 -15.277 1.00 51.25 92 ASP A C 1
ATOM 676 O O . ASP A 1 92 ? -16.319 31.859 -16.065 1.00 51.25 92 ASP A O 1
ATOM 680 N N . CYS A 1 93 ? -15.094 32.836 -14.485 1.00 51.62 93 CYS A N 1
ATOM 681 C CA . CYS A 1 93 ? -15.489 34.187 -14.852 1.00 51.62 93 CYS A CA 1
ATOM 682 C C . CYS A 1 93 ? -14.292 35.117 -14.676 1.00 51.62 93 CYS A C 1
ATOM 684 O O . CYS A 1 93 ? -14.084 35.749 -13.643 1.00 51.62 93 CYS A O 1
ATOM 686 N N . GLY A 1 94 ? -13.479 35.185 -15.734 1.00 53.06 94 GLY A N 1
ATOM 687 C CA . GLY A 1 94 ? -12.627 36.340 -15.954 1.00 53.06 94 GLY A CA 1
ATOM 688 C C . GLY A 1 94 ? -13.515 37.574 -16.081 1.00 53.06 94 GLY A C 1
ATOM 689 O O . GLY A 1 94 ? -14.302 37.677 -17.018 1.00 53.06 94 GLY A O 1
ATOM 690 N N . ALA A 1 95 ? -13.393 38.491 -15.129 1.00 55.16 95 ALA A N 1
ATOM 691 C CA . ALA A 1 95 ? -13.838 39.864 -15.274 1.00 55.16 95 ALA A CA 1
ATOM 692 C C . ALA A 1 95 ? -12.581 40.740 -15.343 1.00 55.16 95 ALA A C 1
ATOM 694 O O . ALA A 1 95 ? -11.889 40.932 -14.347 1.00 55.16 95 ALA A O 1
ATOM 695 N N . ASP A 1 96 ? -12.247 41.115 -16.578 1.00 43.62 96 ASP A N 1
ATOM 696 C CA . ASP A 1 96 ? -11.858 42.468 -16.988 1.00 43.62 96 ASP A CA 1
ATOM 697 C C . ASP A 1 96 ? -11.641 43.494 -15.856 1.00 43.62 96 ASP A C 1
ATOM 699 O O . ASP A 1 96 ? -12.594 43.866 -15.169 1.00 43.62 96 ASP A O 1
ATOM 703 N N . ALA A 1 97 ? -10.393 43.961 -15.720 1.00 45.75 97 ALA A N 1
ATOM 704 C CA . ALA A 1 97 ? -10.023 45.345 -15.395 1.00 45.75 97 ALA A CA 1
ATOM 705 C C . ALA A 1 97 ? -8.527 45.581 -15.676 1.00 45.75 97 ALA A C 1
ATOM 707 O O . ALA A 1 97 ? -7.699 44.770 -15.196 1.00 45.75 97 ALA A O 1
#

Sequence (97 aa):
MPADAKARTVVPGPYAGVAMDMMNSFGKIAAPTLPRTDFNYETECKTALAPLVDGLLDAVESAGWDRRKAAFTLMFLSAQRLGAGKGGRGDDCGADA

Radius of gyration: 22.65 Å; chains: 1; bounding box: 31×82×63 Å

Secondary structure (DSSP, 8-state):
----------PPPTHHHHHHHHHHHHTT-PPPSS-TTSTHHHHHHHHHHHHHHHHHHHHHHHTT--HHHHHHHHHHHHHHHHHTT------------

pLDDT: mean 70.73, std 16.89, range [41.47, 92.19]

Foldseek 3Di:
DDDDDPDPPPDPPPVVVLVVVLVVLVVPQDDQPDDPPDPCSVVSNCVSCVVSLVSVLVVCVVVVDDSVVVVVVVVVVVVCVVCVVDPDDDDPDDDDD